Protein AF-A0A9E3L171-F1 (afdb_monomer_lite)

Sequence (112 aa):
AIAAQLEARDDPERFTSADDEFHRAFAEATSLGGVWSIIEREKVQFDRVRILSLPQVTPVDVLIAQHRAILKAVLDGDPNQAEKAIRTHLSEVLRIADDLAIRHPDLIETGH

Foldseek 3Di:
DLVQCVVCVLPQVSNVVVVVVLLVVVCVVPVVVVVSVVLVVVLVLFPSSVLSNDVVLDVSVVLSVLSVQLVVCVVVVNVVSNVVSVVVNSVSSVSSVVVCCVVPVVRGPPDD

Secondary structure (DSSP, 8-state):
-HHHHHHHTT-HHHHHHHHHHHHHHHHHHHS-HHHHHHHHHHHHTB-HHHHHT-TTT--HHHHHHHHHHHHHHHHTT-HHHHHHHHHHHHHHHHHHHHHHHHH-GGGB----

Radius of gyration: 13.95 Å; chains: 1; bounding box: 34×28×33 Å

Structure (mmCIF, N/CA/C/O backbone):
data_AF-A0A9E3L171-F1
#
_entry.id   AF-A0A9E3L171-F1
#
loop_
_atom_site.group_PDB
_atom_site.id
_atom_site.type_symbol
_atom_site.label_atom_id
_atom_site.label_alt_id
_atom_site.label_comp_id
_atom_site.label_asym_id
_atom_site.label_entity_id
_atom_site.label_seq_id
_atom_site.pdbx_PDB_ins_code
_atom_site.Cartn_x
_atom_site.Cartn_y
_atom_site.Cartn_z
_atom_site.occupancy
_atom_site.B_iso_or_equiv
_atom_site.auth_seq_id
_atom_site.auth_comp_id
_atom_site.auth_asym_id
_atom_site.auth_atom_id
_atom_site.pdbx_PDB_model_num
ATOM 1 N N . ALA A 1 1 ? -10.157 0.999 -4.735 1.00 87.00 1 ALA A N 1
ATOM 2 C CA . ALA A 1 1 ? -8.811 0.563 -4.303 1.00 87.00 1 ALA A CA 1
ATOM 3 C C . ALA A 1 1 ? -8.611 -0.968 -4.151 1.00 87.00 1 ALA A C 1
ATOM 5 O O . ALA A 1 1 ? -8.300 -1.593 -5.150 1.00 87.00 1 ALA A O 1
ATOM 6 N N . ILE A 1 2 ? -8.797 -1.635 -2.989 1.00 89.94 2 ILE A N 1
ATOM 7 C CA . ILE A 1 2 ? -8.374 -3.063 -2.802 1.00 89.94 2 ILE A CA 1
ATOM 8 C C . ILE A 1 2 ? -9.021 -4.048 -3.797 1.00 89.94 2 ILE A C 1
ATOM 10 O O . ILE A 1 2 ? -8.361 -4.965 -4.279 1.00 89.94 2 ILE A O 1
ATOM 14 N N . ALA A 1 3 ? -10.306 -3.876 -4.122 1.00 92.50 3 ALA A N 1
ATOM 15 C CA . ALA A 1 3 ? -10.955 -4.693 -5.153 1.00 92.50 3 ALA A CA 1
ATOM 16 C C . ALA A 1 3 ? -10.264 -4.530 -6.520 1.00 92.50 3 ALA A C 1
ATOM 18 O O . ALA A 1 3 ? -9.956 -5.520 -7.176 1.00 92.50 3 ALA A O 1
ATOM 19 N N . ALA A 1 4 ? -9.917 -3.293 -6.884 1.00 91.44 4 ALA A N 1
ATOM 20 C CA . ALA A 1 4 ? -9.188 -2.991 -8.111 1.00 91.44 4 ALA A CA 1
ATOM 21 C C . ALA A 1 4 ? -7.763 -3.577 -8.111 1.00 91.44 4 ALA A C 1
ATOM 23 O O . ALA A 1 4 ? -7.299 -4.019 -9.156 1.00 91.44 4 ALA A O 1
ATOM 24 N N . GLN A 1 5 ? -7.098 -3.672 -6.950 1.00 89.81 5 GLN A N 1
ATOM 25 C CA . GLN A 1 5 ? -5.802 -4.357 -6.836 1.00 89.81 5 GLN A CA 1
ATOM 26 C C . GLN A 1 5 ? -5.899 -5.851 -7.185 1.00 89.81 5 GLN A C 1
ATOM 28 O O . GLN A 1 5 ? -5.020 -6.382 -7.852 1.00 89.81 5 GLN A O 1
ATOM 33 N N . LEU A 1 6 ? -6.977 -6.530 -6.779 1.00 88.94 6 LEU A N 1
ATOM 34 C CA . LEU A 1 6 ? -7.209 -7.942 -7.125 1.00 88.94 6 LEU A CA 1
ATOM 35 C C . LEU A 1 6 ? -7.552 -8.121 -8.605 1.00 88.94 6 LEU A C 1
ATOM 37 O O . LEU A 1 6 ? -7.167 -9.107 -9.229 1.00 88.94 6 LEU A O 1
ATOM 41 N N . GLU A 1 7 ? -8.313 -7.181 -9.161 1.00 91.19 7 GLU A N 1
ATOM 42 C CA . GLU A 1 7 ? -8.717 -7.202 -10.567 1.00 91.19 7 GLU A CA 1
ATOM 43 C C . GLU A 1 7 ? -7.576 -6.863 -11.526 1.00 91.19 7 GLU A C 1
ATOM 45 O O . GLU A 1 7 ? -7.641 -7.247 -12.696 1.00 91.19 7 GLU A O 1
ATOM 50 N N . ALA A 1 8 ? -6.546 -6.158 -11.049 1.00 85.81 8 ALA A N 1
ATOM 51 C CA . ALA A 1 8 ? -5.353 -5.860 -11.826 1.00 85.81 8 ALA A CA 1
ATOM 52 C C . ALA A 1 8 ? -4.608 -7.139 -12.243 1.00 85.81 8 ALA A C 1
ATOM 54 O O . ALA A 1 8 ? -4.067 -7.179 -13.342 1.00 85.81 8 ALA A O 1
ATOM 55 N N . ARG A 1 9 ? -4.666 -8.219 -11.446 1.00 76.50 9 ARG A N 1
ATOM 56 C CA . ARG A 1 9 ? -3.948 -9.480 -11.718 1.00 76.50 9 ARG A CA 1
ATOM 57 C C . ARG A 1 9 ? -2.466 -9.206 -12.024 1.00 76.50 9 ARG A C 1
ATOM 59 O O . ARG A 1 9 ? -1.789 -8.600 -11.204 1.00 76.50 9 ARG A O 1
ATOM 66 N N . ASP A 1 10 ? -2.006 -9.609 -13.208 1.00 75.12 10 ASP A N 1
ATOM 67 C CA . ASP A 1 10 ? -0.634 -9.462 -13.691 1.00 75.12 10 ASP A CA 1
ATOM 68 C C . ASP A 1 10 ? -0.405 -8.135 -14.440 1.00 75.12 10 ASP A C 1
ATOM 70 O O . ASP A 1 10 ? 0.600 -8.006 -15.130 1.00 75.12 10 ASP A O 1
ATOM 74 N N . ASP A 1 11 ? -1.342 -7.177 -14.365 1.00 87.12 11 ASP A N 1
ATOM 75 C CA . ASP A 1 11 ? -1.230 -5.841 -14.963 1.00 87.12 11 ASP A CA 1
ATOM 76 C C . ASP A 1 11 ? -0.569 -4.862 -13.970 1.00 87.12 11 ASP A C 1
ATOM 78 O O . ASP A 1 11 ? -1.221 -4.388 -13.026 1.00 87.12 11 ASP A O 1
ATOM 82 N N . PRO A 1 12 ? 0.722 -4.532 -14.160 1.00 83.25 12 PRO A N 1
ATOM 83 C CA . PRO A 1 12 ? 1.488 -3.750 -13.197 1.00 83.25 12 PRO A CA 1
ATOM 84 C C . PRO A 1 12 ? 1.048 -2.288 -13.149 1.00 83.25 12 PRO A C 1
ATOM 86 O O . PRO A 1 12 ? 1.093 -1.670 -12.085 1.00 83.25 12 PRO A O 1
ATOM 89 N N . GLU A 1 13 ? 0.591 -1.726 -14.270 1.00 86.19 13 GLU A N 1
ATOM 90 C CA . GLU A 1 13 ? 0.111 -0.344 -14.344 1.00 86.19 13 GLU A CA 1
ATOM 91 C C . GLU A 1 13 ? -1.205 -0.195 -13.582 1.00 86.19 13 GLU A C 1
ATOM 93 O O . GLU A 1 13 ? -1.347 0.687 -12.728 1.00 86.19 13 GLU A O 1
ATOM 98 N N . ARG A 1 14 ? -2.155 -1.107 -13.827 1.00 88.81 14 ARG A N 1
ATOM 99 C CA . ARG A 1 14 ? -3.434 -1.116 -13.106 1.00 88.81 14 ARG A CA 1
ATOM 100 C C . ARG A 1 14 ? -3.235 -1.371 -11.620 1.00 88.81 14 ARG A C 1
ATOM 102 O O . ARG A 1 14 ? -3.906 -0.728 -10.811 1.00 88.81 14 ARG A O 1
ATOM 109 N N . PHE A 1 15 ? -2.314 -2.262 -11.249 1.00 88.56 15 PHE A N 1
ATOM 110 C CA . PHE A 1 15 ? -1.997 -2.491 -9.844 1.00 88.56 15 PHE A CA 1
ATOM 111 C C . PHE A 1 15 ? -1.377 -1.247 -9.203 1.00 88.56 15 PHE A C 1
ATOM 113 O O . PHE A 1 15 ? -1.838 -0.839 -8.141 1.00 88.56 15 PHE A O 1
ATOM 120 N N . THR A 1 16 ? -0.392 -0.617 -9.855 1.00 85.75 16 THR A N 1
ATOM 121 C CA . THR A 1 16 ? 0.258 0.612 -9.360 1.00 85.75 16 THR A CA 1
ATOM 122 C C . THR A 1 16 ? -0.777 1.702 -9.105 1.00 85.75 16 THR A C 1
ATOM 124 O O . THR A 1 16 ? -0.828 2.262 -8.015 1.00 85.75 16 THR A O 1
ATOM 127 N N . SER A 1 17 ? -1.673 1.940 -10.067 1.00 87.88 17 SER A N 1
ATOM 128 C CA . SER A 1 17 ? -2.726 2.948 -9.931 1.00 87.88 17 SER A CA 1
ATOM 129 C C . SER A 1 17 ? -3.698 2.636 -8.785 1.00 87.8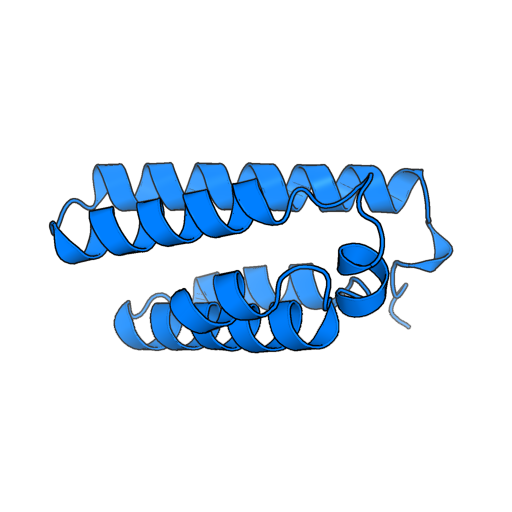8 17 SER A C 1
ATOM 131 O O . SER A 1 17 ? -4.028 3.520 -7.991 1.00 87.88 17 SER A O 1
ATOM 133 N N . ALA A 1 18 ? -4.132 1.378 -8.657 1.00 91.00 18 ALA A N 1
ATOM 134 C CA . ALA A 1 18 ? -5.012 0.951 -7.570 1.00 91.00 18 ALA A CA 1
ATOM 135 C C . ALA A 1 18 ? -4.319 0.997 -6.197 1.00 91.00 18 ALA A C 1
ATOM 137 O O . ALA A 1 18 ? -4.981 1.214 -5.176 1.00 91.00 18 ALA A O 1
ATOM 138 N N . ASP A 1 19 ? -3.002 0.786 -6.167 1.00 87.50 19 ASP A N 1
ATOM 139 C CA . ASP A 1 19 ? -2.182 0.922 -4.974 1.00 87.50 19 ASP A CA 1
ATOM 140 C C . ASP A 1 19 ? -2.061 2.379 -4.536 1.00 87.50 1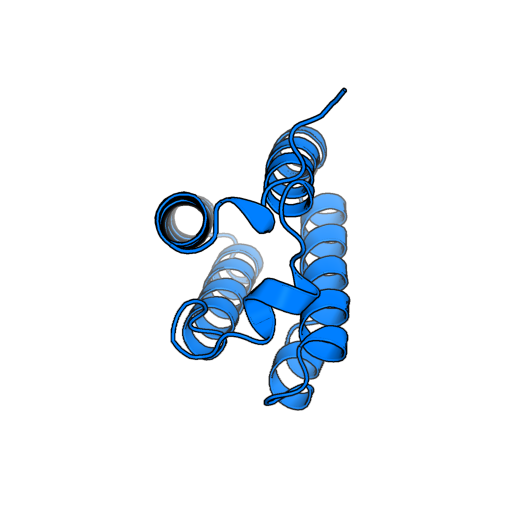9 ASP A C 1
ATOM 142 O O . ASP A 1 19 ? -2.347 2.679 -3.381 1.00 87.50 19 ASP A O 1
ATOM 146 N N . ASP A 1 20 ? -1.767 3.300 -5.451 1.00 85.94 20 ASP A N 1
ATOM 147 C CA . ASP A 1 20 ? -1.733 4.741 -5.161 1.00 85.94 20 ASP A CA 1
ATOM 148 C C . ASP A 1 20 ? -3.078 5.252 -4.640 1.00 85.94 20 ASP A C 1
ATOM 150 O O . ASP A 1 20 ? -3.139 6.046 -3.700 1.00 85.94 20 ASP A O 1
ATOM 154 N N . GLU A 1 21 ? -4.183 4.764 -5.208 1.00 89.25 21 GLU A N 1
ATOM 155 C CA . GLU A 1 21 ? -5.529 5.092 -4.740 1.00 89.25 21 GLU A CA 1
ATOM 156 C C . GLU A 1 21 ? -5.775 4.583 -3.311 1.00 89.25 21 GLU A C 1
ATOM 158 O O . GLU A 1 21 ? -6.293 5.331 -2.478 1.00 89.25 21 GLU A O 1
ATOM 163 N N . PHE A 1 22 ? -5.385 3.336 -3.003 1.00 88.94 22 PHE A N 1
ATOM 164 C CA . PHE A 1 22 ? -5.452 2.803 -1.635 1.00 88.94 22 PHE A CA 1
ATOM 165 C C . PHE A 1 22 ? -4.678 3.704 -0.680 1.00 88.94 22 PHE A C 1
ATOM 167 O O . PHE A 1 22 ? -5.176 4.077 0.385 1.00 88.94 22 PHE A O 1
ATOM 174 N N . HIS A 1 23 ? -3.470 4.066 -1.099 1.00 85.69 23 HIS A N 1
ATOM 175 C CA . HIS A 1 23 ? -2.534 4.807 -0.295 1.00 85.69 23 HIS A CA 1
ATOM 176 C C . HIS A 1 23 ? -3.063 6.207 0.032 1.00 85.69 23 HIS A C 1
ATOM 178 O O . HIS A 1 23 ? -3.148 6.594 1.200 1.00 85.69 23 HIS A O 1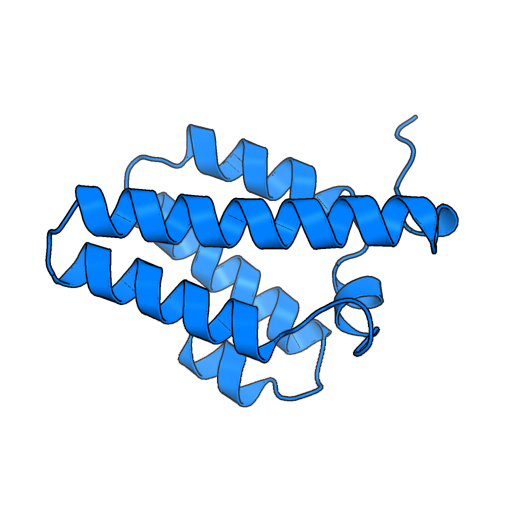
ATOM 184 N N . ARG A 1 24 ? -3.515 6.935 -0.987 1.00 83.56 24 ARG A N 1
ATOM 185 C CA . ARG A 1 24 ? -4.117 8.259 -0.834 1.00 83.56 24 ARG A CA 1
ATOM 186 C C . ARG A 1 24 ? -5.348 8.236 0.070 1.00 83.56 24 ARG A C 1
ATOM 188 O O . ARG A 1 24 ? -5.420 9.019 1.014 1.00 83.56 24 ARG A O 1
ATOM 195 N N . ALA A 1 25 ? -6.272 7.304 -0.167 1.00 85.81 25 ALA A N 1
ATOM 196 C CA . ALA A 1 25 ? -7.491 7.188 0.631 1.00 85.81 25 ALA A CA 1
ATOM 197 C C . ALA A 1 25 ? -7.182 6.906 2.111 1.00 85.81 25 ALA A C 1
ATOM 199 O O . ALA A 1 25 ? -7.819 7.462 3.005 1.00 85.81 25 ALA A O 1
ATOM 200 N N . PHE A 1 26 ? -6.178 6.068 2.383 1.00 82.62 26 PHE A N 1
ATOM 201 C CA . PHE A 1 26 ? -5.750 5.774 3.746 1.00 82.62 26 PHE A CA 1
ATOM 202 C C . PHE A 1 26 ? -5.169 7.007 4.452 1.00 82.62 26 PHE A C 1
ATOM 204 O O . PHE A 1 26 ? -5.497 7.279 5.609 1.00 82.62 26 PHE A O 1
ATOM 211 N N . ALA A 1 27 ? -4.333 7.778 3.758 1.00 80.00 27 ALA A N 1
ATOM 212 C CA . ALA A 1 27 ? -3.723 8.993 4.290 1.00 80.00 27 ALA A CA 1
ATOM 213 C C . ALA A 1 27 ? -4.753 10.086 4.601 1.00 80.00 27 ALA A C 1
ATOM 215 O O . ALA A 1 27 ? -4.705 10.692 5.675 1.00 80.00 27 ALA A O 1
ATOM 216 N N . GLU A 1 28 ? -5.702 10.298 3.686 1.00 81.62 28 GLU A N 1
ATOM 217 C CA . GLU A 1 28 ? -6.819 11.232 3.857 1.00 81.62 28 GLU A CA 1
ATOM 218 C C . GLU A 1 28 ? -7.688 10.848 5.062 1.00 81.62 28 GLU A C 1
ATOM 220 O O . GLU A 1 28 ? -8.084 11.710 5.845 1.00 81.62 28 GLU A O 1
ATOM 225 N N . ALA A 1 29 ? -7.932 9.549 5.259 1.00 78.38 29 ALA A N 1
ATOM 226 C CA . ALA A 1 29 ? -8.774 9.054 6.342 1.00 78.38 29 ALA A CA 1
ATOM 227 C C . ALA A 1 29 ? -8.115 9.103 7.734 1.00 78.38 29 ALA A C 1
ATOM 229 O O . ALA A 1 29 ? -8.827 9.118 8.737 1.00 78.38 29 ALA A O 1
ATOM 230 N N . THR A 1 30 ? -6.780 9.107 7.832 1.00 70.06 30 THR A N 1
ATOM 231 C CA . THR A 1 30 ? -6.079 8.858 9.111 1.00 70.06 30 THR A CA 1
ATOM 232 C C . THR A 1 30 ? -5.394 10.075 9.737 1.00 70.06 30 THR A C 1
ATOM 234 O O . THR A 1 30 ? -4.776 9.939 10.786 1.00 70.06 30 THR A O 1
ATOM 237 N N . SER A 1 31 ? -5.482 11.282 9.163 1.00 66.44 31 SER A N 1
ATOM 238 C CA . SER A 1 31 ? -4.661 12.450 9.576 1.00 66.44 31 SER A CA 1
ATOM 239 C C . SER A 1 31 ? -3.140 12.188 9.582 1.00 66.44 31 SER A C 1
ATOM 241 O O . SER A 1 31 ? -2.362 13.046 9.995 1.00 66.44 31 SER A O 1
ATOM 243 N N . LEU A 1 32 ? -2.692 11.029 9.084 1.00 63.00 32 LEU A N 1
ATOM 244 C CA . LEU A 1 32 ? -1.291 10.608 8.991 1.00 63.00 32 LEU A CA 1
ATOM 245 C C . LEU A 1 32 ? -0.633 11.063 7.681 1.00 63.00 32 LEU A C 1
ATOM 247 O O . LEU A 1 32 ? 0.454 10.593 7.343 1.00 63.00 32 LEU A O 1
ATOM 251 N N . GLY A 1 33 ? -1.257 11.993 6.949 1.00 59.88 33 GLY A N 1
ATOM 252 C CA . GLY A 1 33 ? -0.809 12.437 5.625 1.00 59.88 33 GLY A CA 1
ATOM 253 C C . GLY A 1 33 ? 0.663 12.862 5.553 1.00 59.88 33 GLY A C 1
ATOM 254 O O . GLY A 1 33 ? 1.299 12.659 4.526 1.00 59.88 33 GLY A O 1
ATOM 255 N N . GLY A 1 34 ? 1.237 13.373 6.650 1.00 58.38 34 GLY A N 1
ATOM 256 C CA . GLY A 1 34 ? 2.657 13.741 6.718 1.00 58.38 34 GLY A CA 1
ATOM 257 C C . GLY A 1 34 ? 3.636 12.561 6.796 1.00 58.38 34 GLY A C 1
ATOM 258 O O . GLY A 1 34 ? 4.715 12.634 6.224 1.00 58.38 34 GLY A O 1
ATOM 259 N N . VAL A 1 35 ? 3.282 11.466 7.478 1.00 61.19 35 VAL A N 1
ATOM 260 C CA . VAL A 1 35 ? 4.117 10.245 7.512 1.00 61.19 35 VAL A CA 1
ATOM 261 C C . VAL A 1 35 ? 3.970 9.484 6.199 1.00 61.19 35 VAL A C 1
ATOM 263 O O . VAL A 1 35 ? 4.927 8.910 5.681 1.00 61.19 35 VAL A O 1
ATOM 266 N N . TRP A 1 36 ? 2.763 9.516 5.640 1.00 66.25 36 TRP A N 1
ATOM 267 C CA . TRP A 1 36 ? 2.447 8.822 4.409 1.00 66.25 36 TRP A CA 1
ATOM 268 C C . TRP A 1 36 ? 3.138 9.399 3.179 1.00 66.25 36 TRP A C 1
ATOM 270 O O . TRP A 1 36 ? 3.686 8.643 2.384 1.00 66.25 36 TRP A O 1
ATOM 280 N N . SER A 1 37 ? 3.183 10.726 3.059 1.00 61.75 37 SER A N 1
ATOM 281 C CA . SER A 1 37 ? 3.854 11.400 1.944 1.00 61.75 37 SER A CA 1
ATOM 282 C C . SER A 1 37 ? 5.356 11.110 1.891 1.00 61.75 37 SER A C 1
ATOM 284 O O . SER A 1 37 ? 5.928 11.054 0.807 1.00 61.75 37 SER A O 1
ATOM 286 N N . ILE A 1 38 ? 5.998 10.870 3.040 1.00 63.75 38 ILE A N 1
ATOM 287 C CA . ILE A 1 38 ? 7.407 10.459 3.107 1.00 63.75 38 ILE A CA 1
ATOM 288 C C . ILE A 1 38 ? 7.563 9.043 2.548 1.00 63.75 38 ILE A C 1
ATOM 290 O O . ILE A 1 38 ? 8.391 8.817 1.675 1.00 63.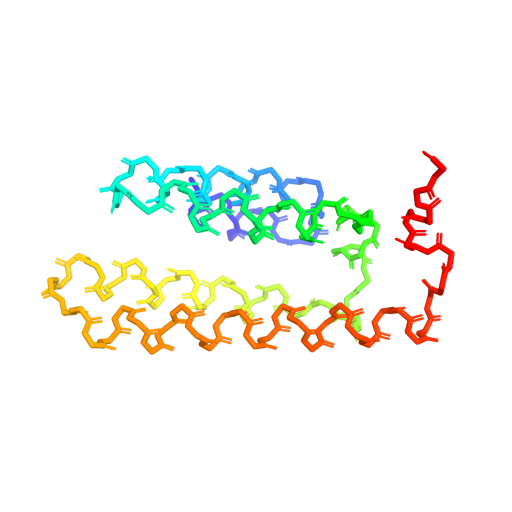75 38 ILE A O 1
ATOM 294 N N . ILE A 1 39 ? 6.741 8.096 3.004 1.00 63.91 39 ILE A N 1
ATOM 295 C CA . ILE A 1 39 ? 6.782 6.704 2.528 1.00 63.91 39 ILE A CA 1
ATOM 296 C C . ILE A 1 39 ? 6.479 6.631 1.026 1.00 63.91 39 ILE A C 1
ATOM 298 O O . ILE A 1 39 ? 7.149 5.903 0.297 1.00 63.91 39 ILE A O 1
ATOM 302 N N . GLU A 1 40 ? 5.487 7.386 0.558 1.00 66.12 40 GLU A N 1
ATOM 303 C CA . GLU A 1 40 ? 5.129 7.482 -0.857 1.00 66.12 40 GLU A CA 1
ATOM 304 C C . GLU A 1 40 ? 6.276 8.072 -1.680 1.00 66.12 40 GLU A C 1
ATOM 306 O O . GLU A 1 40 ? 6.639 7.508 -2.708 1.00 66.12 40 GLU A O 1
ATOM 311 N N . ARG A 1 41 ? 6.923 9.139 -1.194 1.00 63.47 41 ARG A N 1
ATOM 312 C CA . ARG A 1 41 ? 8.096 9.733 -1.842 1.00 63.47 41 ARG A CA 1
ATOM 313 C C . ARG A 1 41 ? 9.239 8.733 -1.993 1.00 63.47 41 ARG A C 1
ATOM 315 O O . ARG A 1 41 ? 9.801 8.641 -3.079 1.00 63.47 41 ARG A O 1
ATOM 322 N N . GLU A 1 42 ? 9.562 7.977 -0.946 1.00 64.00 42 GLU A N 1
ATOM 323 C CA . GLU A 1 42 ? 10.617 6.957 -1.014 1.00 64.00 42 GLU A CA 1
ATOM 324 C C . GLU A 1 42 ? 10.231 5.808 -1.963 1.00 64.00 42 GLU A C 1
ATOM 326 O O . GLU A 1 42 ? 11.064 5.342 -2.735 1.00 64.00 42 GLU A O 1
ATOM 331 N N . LYS A 1 43 ? 8.952 5.402 -1.994 1.00 62.22 43 LYS A N 1
ATOM 332 C CA . LYS A 1 43 ? 8.431 4.427 -2.970 1.00 62.22 43 LYS A CA 1
ATOM 333 C C . LYS A 1 43 ? 8.477 4.947 -4.416 1.00 62.22 43 LYS A C 1
ATOM 335 O O . LYS A 1 43 ? 8.628 4.141 -5.325 1.00 62.22 43 LYS A O 1
ATOM 340 N N . VAL A 1 44 ? 8.323 6.254 -4.641 1.00 62.12 44 VAL A N 1
ATOM 341 C CA . VAL A 1 44 ? 8.327 6.902 -5.970 1.00 62.12 44 VAL A CA 1
ATOM 342 C C . VAL A 1 44 ? 9.734 7.052 -6.561 1.00 62.12 44 VAL A C 1
ATOM 344 O O . VAL A 1 44 ? 9.854 7.147 -7.775 1.00 62.12 44 VAL A O 1
ATOM 347 N N . GLN A 1 45 ? 10.806 7.007 -5.755 1.00 60.09 45 GLN A N 1
ATOM 348 C CA . GLN A 1 45 ? 12.199 6.988 -6.265 1.00 60.09 45 GLN A CA 1
ATOM 349 C C . GLN A 1 45 ? 12.525 5.745 -7.115 1.00 60.09 45 GLN A C 1
ATOM 351 O O . GLN A 1 45 ? 13.585 5.646 -7.735 1.00 60.09 45 GLN A O 1
ATOM 356 N N . PHE A 1 46 ? 11.606 4.791 -7.117 1.00 63.59 46 PHE A N 1
ATOM 357 C CA . PHE A 1 46 ? 11.651 3.556 -7.856 1.00 63.59 46 PHE A CA 1
ATOM 358 C C . PHE A 1 46 ? 10.658 3.623 -9.023 1.00 63.59 46 PHE A C 1
ATOM 360 O O . PHE A 1 46 ? 9.509 4.023 -8.825 1.00 63.59 46 PHE A O 1
ATOM 367 N N . ASP A 1 47 ? 11.048 3.172 -10.222 1.00 71.50 47 ASP A N 1
ATOM 368 C CA . ASP A 1 47 ? 10.108 2.976 -11.341 1.00 71.50 47 ASP A CA 1
ATOM 369 C C . ASP A 1 47 ? 9.157 1.807 -11.017 1.00 71.50 47 ASP A C 1
ATOM 371 O O . ASP A 1 47 ? 9.363 0.652 -11.402 1.00 71.50 47 ASP A O 1
ATOM 375 N N . ARG A 1 48 ? 8.130 2.103 -10.208 1.00 72.62 48 ARG A N 1
ATOM 376 C CA . ARG A 1 48 ? 7.223 1.118 -9.602 1.00 72.62 48 ARG A CA 1
ATOM 377 C C . ARG A 1 48 ? 6.528 0.254 -10.635 1.00 72.62 48 ARG A C 1
ATOM 379 O O . ARG A 1 48 ? 6.358 -0.933 -10.379 1.00 72.62 48 ARG A O 1
ATOM 386 N N . VAL A 1 49 ? 6.184 0.813 -11.793 1.00 73.38 49 VAL A N 1
ATOM 387 C CA . VAL A 1 49 ? 5.586 0.051 -12.894 1.00 73.38 49 VAL A CA 1
ATOM 388 C C . VAL A 1 49 ? 6.568 -1.014 -13.374 1.00 73.38 49 VAL A C 1
ATOM 390 O O . VAL A 1 49 ? 6.217 -2.195 -13.450 1.00 73.38 49 VAL A O 1
ATOM 393 N N . ARG A 1 50 ? 7.825 -0.632 -13.624 1.00 70.88 50 ARG A N 1
ATOM 394 C CA . ARG A 1 50 ? 8.871 -1.562 -14.065 1.00 70.88 50 ARG A CA 1
ATOM 395 C C . ARG A 1 50 ? 9.199 -2.617 -13.009 1.00 70.88 50 ARG A C 1
ATOM 397 O O . ARG A 1 50 ? 9.487 -3.751 -13.368 1.00 70.88 50 ARG A O 1
ATOM 404 N N . ILE A 1 51 ? 9.077 -2.292 -11.725 1.00 70.94 51 ILE A N 1
ATOM 405 C CA . ILE A 1 51 ? 9.314 -3.218 -10.604 1.00 70.94 51 ILE A CA 1
ATOM 406 C C . ILE A 1 51 ? 8.170 -4.198 -10.409 1.00 70.94 51 ILE A C 1
ATOM 408 O O . ILE A 1 51 ? 8.401 -5.395 -10.278 1.00 70.94 51 ILE A O 1
ATOM 412 N N . LEU A 1 52 ? 6.934 -3.706 -10.433 1.00 74.62 52 LEU A N 1
ATOM 413 C CA . LEU A 1 52 ? 5.737 -4.537 -10.340 1.00 74.62 52 LEU A CA 1
ATOM 414 C C . LEU A 1 52 ? 5.587 -5.454 -11.560 1.00 74.62 52 LEU A C 1
ATOM 416 O O . LEU A 1 52 ? 4.922 -6.481 -11.477 1.00 74.62 52 LEU A O 1
ATOM 420 N N . SER A 1 53 ? 6.271 -5.130 -12.660 1.00 72.88 53 SER A N 1
ATOM 421 C CA . SER A 1 53 ? 6.442 -6.006 -13.823 1.00 72.88 53 SER A CA 1
ATOM 422 C C . SER A 1 53 ? 7.461 -7.139 -13.604 1.00 72.88 53 SER A C 1
ATOM 424 O O . SER A 1 53 ? 7.619 -7.984 -14.485 1.00 72.88 53 SER A O 1
ATOM 426 N N . LEU A 1 54 ? 8.174 -7.176 -12.468 1.00 72.69 54 LEU A N 1
ATOM 427 C CA . LEU A 1 54 ? 9.154 -8.208 -12.116 1.00 72.69 54 LEU A CA 1
ATOM 428 C C . LEU A 1 54 ? 8.570 -9.192 -11.081 1.00 72.69 54 LEU A C 1
ATOM 430 O O . LEU A 1 54 ? 8.768 -9.019 -9.872 1.00 72.69 54 LEU A O 1
ATOM 434 N N . PRO A 1 55 ? 7.914 -10.283 -11.517 1.00 67.44 55 PRO A N 1
ATOM 435 C CA . PRO A 1 55 ? 7.222 -11.211 -10.618 1.00 67.44 55 PRO A CA 1
ATOM 436 C C . PRO A 1 55 ? 8.147 -11.900 -9.599 1.00 67.44 55 PRO A C 1
ATOM 438 O O . PRO A 1 55 ? 7.709 -12.265 -8.512 1.00 67.44 55 PRO A O 1
ATOM 441 N N . GLN A 1 56 ? 9.444 -12.038 -9.899 1.00 67.94 56 GLN A N 1
ATOM 442 C CA . GLN A 1 56 ? 10.446 -12.566 -8.958 1.00 67.94 56 GLN A CA 1
ATOM 443 C C . GLN A 1 56 ? 10.917 -11.572 -7.878 1.00 67.94 56 GLN A C 1
ATOM 445 O O . GLN A 1 56 ? 11.688 -11.951 -6.993 1.00 67.94 56 GLN A O 1
ATOM 450 N N . VAL A 1 57 ? 10.531 -10.298 -7.962 1.00 68.50 57 VAL A N 1
ATOM 451 C CA . VAL A 1 57 ? 10.973 -9.244 -7.030 1.00 68.50 57 VAL A CA 1
ATOM 452 C C . VAL A 1 57 ? 9.810 -8.725 -6.198 1.00 68.50 57 VAL A C 1
ATOM 454 O O . VAL A 1 57 ? 10.000 -8.439 -5.017 1.00 68.50 57 VAL A O 1
ATOM 457 N N . THR A 1 58 ? 8.606 -8.660 -6.771 1.00 73.38 58 THR A N 1
ATOM 458 C CA . THR A 1 58 ? 7.451 -8.065 -6.098 1.00 73.38 58 THR A CA 1
ATOM 459 C C . THR A 1 58 ? 6.327 -9.076 -5.865 1.00 73.38 58 THR A C 1
ATOM 461 O O . THR A 1 58 ? 5.609 -9.432 -6.799 1.00 73.38 58 THR A O 1
ATOM 464 N N . PRO A 1 59 ? 6.120 -9.529 -4.615 1.00 83.12 59 PRO A N 1
ATOM 465 C CA . PRO A 1 59 ? 5.038 -10.443 -4.276 1.00 83.12 59 PRO A CA 1
ATOM 466 C C . PRO A 1 59 ? 3.708 -9.680 -4.142 1.00 83.12 59 PRO A C 1
ATOM 468 O O . PRO A 1 59 ? 3.262 -9.361 -3.040 1.00 83.12 59 PRO A O 1
ATOM 471 N N . VAL A 1 60 ? 3.064 -9.383 -5.273 1.00 85.56 60 VAL A N 1
ATOM 472 C CA . VAL A 1 60 ? 1.816 -8.595 -5.349 1.00 85.56 60 VAL A CA 1
ATOM 473 C C . VAL A 1 60 ? 0.714 -9.146 -4.435 1.00 85.56 60 VAL A C 1
ATOM 475 O O . VAL A 1 60 ? 0.104 -8.388 -3.680 1.00 85.56 60 VAL A O 1
ATOM 478 N N . ASP A 1 61 ? 0.515 -10.465 -4.406 1.00 88.44 61 ASP A N 1
ATOM 479 C CA . ASP A 1 61 ? -0.481 -11.105 -3.535 1.00 88.44 61 ASP A CA 1
ATOM 480 C C . ASP A 1 61 ? -0.231 -10.841 -2.043 1.00 88.44 61 ASP A C 1
ATOM 482 O O . ASP A 1 61 ? -1.173 -10.655 -1.264 1.00 88.44 61 ASP A O 1
ATOM 486 N N . VAL A 1 62 ? 1.042 -10.786 -1.638 1.00 90.62 62 VAL A N 1
ATOM 487 C CA . VAL A 1 62 ? 1.433 -10.470 -0.258 1.00 90.62 62 VAL A CA 1
ATOM 488 C C . VAL A 1 62 ? 1.083 -9.021 0.063 1.00 90.62 62 VAL A C 1
ATOM 490 O O . VAL A 1 62 ? 0.503 -8.763 1.119 1.00 90.62 62 VAL A O 1
ATOM 493 N N . LEU A 1 63 ? 1.353 -8.085 -0.851 1.00 89.31 63 LEU A N 1
ATOM 494 C CA . LEU A 1 63 ? 1.001 -6.673 -0.670 1.00 89.31 63 LEU A CA 1
ATOM 495 C C . LEU A 1 63 ? -0.519 -6.486 -0.545 1.00 89.31 63 LEU A C 1
ATOM 497 O O . LEU A 1 63 ? -0.983 -5.811 0.372 1.00 89.31 63 LEU A O 1
ATOM 501 N N . ILE A 1 64 ? -1.313 -7.162 -1.382 1.00 92.06 64 ILE A N 1
ATOM 502 C CA . ILE A 1 64 ? -2.784 -7.124 -1.298 1.00 92.06 64 ILE A CA 1
ATOM 503 C C . ILE A 1 64 ? -3.274 -7.673 0.048 1.00 92.06 64 ILE A C 1
ATOM 505 O O . ILE A 1 64 ? -4.159 -7.088 0.685 1.00 92.06 64 ILE A O 1
ATOM 509 N N . ALA A 1 65 ? -2.716 -8.798 0.504 1.00 94.44 65 ALA A N 1
ATOM 510 C CA . ALA A 1 65 ? -3.064 -9.378 1.798 1.00 94.44 65 ALA A CA 1
ATOM 511 C C . ALA A 1 65 ? -2.735 -8.422 2.958 1.00 94.44 65 ALA A C 1
ATOM 513 O O . ALA A 1 65 ? -3.531 -8.278 3.889 1.00 94.44 65 ALA A O 1
ATOM 514 N N . GLN A 1 66 ? -1.605 -7.720 2.877 1.00 94.38 66 GLN A N 1
ATOM 515 C CA . GLN A 1 66 ? -1.208 -6.714 3.858 1.00 94.38 66 GLN A CA 1
ATOM 516 C C . GLN A 1 66 ? -2.137 -5.490 3.841 1.00 94.38 66 GLN A C 1
ATOM 518 O O . GLN A 1 66 ? -2.572 -5.066 4.911 1.00 94.38 66 GLN A O 1
ATOM 523 N N . HIS A 1 67 ? -2.538 -4.970 2.674 1.00 94.31 67 HIS A N 1
ATOM 524 C CA . HIS A 1 67 ? -3.517 -3.872 2.597 1.00 94.31 67 HIS A CA 1
ATOM 525 C C . HIS A 1 67 ? -4.855 -4.246 3.233 1.00 94.31 67 HIS A C 1
ATOM 527 O O . HIS A 1 67 ? -5.442 -3.456 3.973 1.00 94.31 67 HIS A O 1
ATOM 533 N N . ARG A 1 68 ? -5.324 -5.480 3.008 1.00 95.50 68 ARG A N 1
ATOM 534 C CA . ARG A 1 68 ? -6.528 -6.003 3.670 1.00 95.50 68 ARG A CA 1
ATOM 535 C C . ARG A 1 68 ? -6.370 -6.056 5.188 1.00 95.50 68 ARG A C 1
ATOM 537 O O . ARG A 1 68 ? -7.312 -5.708 5.893 1.00 95.50 68 ARG A O 1
ATOM 544 N N . ALA A 1 69 ? -5.207 -6.472 5.690 1.00 96.00 69 ALA A N 1
ATOM 545 C CA . ALA A 1 69 ? -4.933 -6.517 7.126 1.00 96.00 69 ALA A CA 1
ATOM 546 C C . ALA A 1 69 ? -4.924 -5.114 7.756 1.00 96.00 69 ALA A C 1
ATOM 548 O O . ALA A 1 69 ? -5.527 -4.922 8.810 1.00 96.00 69 ALA A O 1
ATOM 549 N N . ILE A 1 70 ? -4.307 -4.136 7.082 1.00 91.69 70 ILE A N 1
ATOM 550 C CA . ILE A 1 70 ? -4.306 -2.727 7.499 1.00 91.69 70 ILE A CA 1
ATOM 551 C C . ILE A 1 70 ? -5.740 -2.197 7.564 1.00 91.69 70 ILE A C 1
ATOM 553 O O . ILE A 1 70 ? -6.167 -1.701 8.606 1.00 91.69 70 ILE A O 1
ATOM 557 N N . LEU A 1 71 ? -6.506 -2.348 6.476 1.00 92.00 71 LEU A N 1
ATOM 558 C CA . LEU A 1 71 ? -7.884 -1.866 6.418 1.00 92.00 71 LEU A CA 1
ATOM 559 C C . LEU A 1 71 ? -8.750 -2.523 7.494 1.00 92.00 71 LEU A C 1
ATOM 561 O O . LEU A 1 71 ? -9.510 -1.835 8.169 1.00 92.00 71 LEU A O 1
ATOM 565 N N . LYS A 1 72 ? -8.618 -3.840 7.682 1.00 94.88 72 LYS A N 1
ATOM 566 C CA . LYS A 1 72 ? -9.361 -4.561 8.715 1.00 94.88 72 LYS A CA 1
ATOM 567 C C . LYS A 1 72 ? -9.069 -4.006 10.109 1.00 94.88 72 LYS A C 1
ATOM 569 O O . LYS A 1 72 ? -10.012 -3.722 10.835 1.00 94.88 72 LYS A O 1
ATOM 574 N N . ALA A 1 73 ? -7.799 -3.823 10.467 1.00 92.62 73 ALA A N 1
ATOM 575 C CA . ALA A 1 73 ? -7.434 -3.310 11.785 1.00 92.62 73 ALA A CA 1
ATOM 576 C C . ALA A 1 73 ? -7.975 -1.891 12.034 1.00 92.62 73 ALA A C 1
ATOM 578 O O . ALA A 1 73 ? -8.439 -1.592 13.132 1.00 92.62 73 ALA A O 1
ATOM 579 N N . VAL A 1 74 ? -7.978 -1.040 11.001 1.00 88.19 74 VAL A N 1
ATOM 580 C CA . VAL A 1 74 ? -8.573 0.302 11.083 1.00 88.19 74 VAL A CA 1
ATOM 581 C C . VAL A 1 74 ? -10.093 0.243 11.240 1.00 88.19 74 VAL A C 1
ATOM 583 O O . VAL A 1 74 ? -10.633 0.941 12.094 1.00 88.19 74 VAL A O 1
ATOM 586 N N . LEU A 1 75 ? -10.786 -0.602 10.471 1.00 90.75 75 LEU A N 1
ATOM 587 C CA . LEU A 1 75 ? -12.242 -0.768 10.579 1.00 90.75 75 LEU A CA 1
ATOM 588 C C . LEU A 1 75 ? -12.673 -1.365 11.925 1.00 90.75 75 LEU A C 1
ATOM 590 O O . LEU A 1 75 ? -13.735 -1.015 12.434 1.00 90.75 75 LEU A O 1
ATOM 594 N N . ASP A 1 76 ? -11.846 -2.233 12.507 1.00 94.81 76 ASP A N 1
ATOM 595 C CA . ASP A 1 76 ? -12.075 -2.816 13.830 1.00 94.81 76 ASP A CA 1
ATOM 596 C C . ASP A 1 76 ? -11.756 -1.826 14.974 1.00 94.81 76 ASP A C 1
ATOM 598 O O . ASP A 1 76 ? -12.053 -2.113 16.133 1.00 94.81 76 ASP A O 1
ATOM 602 N N . GLY A 1 77 ? -11.156 -0.666 14.674 1.00 90.19 77 GLY A N 1
ATOM 603 C CA . GLY A 1 77 ? -10.761 0.327 15.675 1.00 90.19 77 GLY A CA 1
ATOM 604 C C . GLY A 1 77 ? -9.610 -0.130 16.578 1.00 90.19 77 GLY A C 1
ATOM 605 O O . GLY A 1 77 ? -9.522 0.329 17.717 1.00 90.19 77 GLY A O 1
ATOM 606 N N . ASP A 1 78 ? -8.741 -1.027 16.098 1.00 93.88 78 ASP A N 1
ATOM 607 C CA . ASP A 1 78 ? -7.608 -1.573 16.855 1.00 93.88 78 ASP A CA 1
ATOM 608 C C . ASP A 1 78 ? -6.286 -0.898 16.431 1.00 93.88 78 ASP A C 1
ATOM 610 O O . ASP A 1 78 ? -5.651 -1.314 15.452 1.00 93.88 78 ASP A O 1
ATOM 614 N N . PRO A 1 79 ? -5.831 0.143 17.155 1.00 87.19 79 PRO A N 1
ATOM 615 C CA . PRO A 1 79 ? -4.624 0.879 16.793 1.00 87.19 79 PRO A CA 1
ATOM 616 C C . PRO A 1 79 ? -3.348 0.033 16.894 1.00 87.19 79 PRO A C 1
ATOM 618 O O . PRO A 1 79 ? -2.432 0.229 16.097 1.00 87.19 79 PRO A O 1
ATOM 621 N N . ASN A 1 80 ? -3.285 -0.936 17.814 1.00 91.62 80 ASN A N 1
ATOM 622 C CA . ASN A 1 80 ? -2.107 -1.794 17.974 1.00 91.62 80 ASN A CA 1
ATOM 623 C C . ASN A 1 80 ? -1.960 -2.733 16.773 1.00 91.62 80 ASN A C 1
ATOM 625 O O . ASN A 1 80 ? -0.865 -2.922 16.235 1.00 91.62 80 ASN A O 1
ATOM 629 N N . GLN A 1 81 ? -3.074 -3.314 16.325 1.00 94.31 81 GLN A N 1
ATOM 630 C CA . GLN A 1 81 ? -3.083 -4.151 15.131 1.00 94.31 81 GLN A CA 1
ATOM 631 C C . GLN A 1 81 ? -2.843 -3.332 13.862 1.00 94.31 81 GLN A C 1
ATOM 633 O O . GLN A 1 81 ? -2.137 -3.810 12.972 1.00 94.31 81 GLN A O 1
ATOM 638 N N . ALA A 1 82 ? -3.357 -2.101 13.788 1.00 88.50 82 ALA A N 1
ATOM 639 C CA . ALA A 1 82 ? -3.106 -1.206 12.662 1.00 88.50 82 ALA A CA 1
ATOM 640 C C . ALA A 1 82 ? -1.616 -0.847 12.560 1.00 88.50 82 ALA A C 1
ATOM 642 O O . ALA A 1 82 ? -1.029 -0.979 11.484 1.00 88.50 82 ALA A O 1
ATOM 643 N N . GLU A 1 83 ? -0.974 -0.492 13.680 1.00 87.19 83 GLU A N 1
ATOM 644 C CA . GLU A 1 83 ? 0.468 -0.234 13.725 1.00 87.19 83 GLU A CA 1
ATOM 645 C C . GLU A 1 83 ? 1.259 -1.464 13.267 1.00 87.19 83 GLU A C 1
ATOM 647 O O . GLU A 1 83 ? 2.102 -1.373 12.372 1.00 87.19 83 GLU A O 1
ATOM 652 N N . LYS A 1 84 ? 0.966 -2.640 13.832 1.00 93.31 84 LYS A N 1
ATOM 653 C CA . LYS A 1 84 ? 1.654 -3.885 13.471 1.00 93.31 84 LYS A CA 1
ATOM 654 C C . LYS A 1 84 ? 1.510 -4.213 11.981 1.00 93.31 84 LYS A C 1
ATOM 656 O O . LYS A 1 84 ? 2.488 -4.626 11.349 1.00 93.31 84 LYS A O 1
ATOM 661 N N . ALA A 1 85 ? 0.316 -4.033 11.418 1.00 92.94 85 ALA A N 1
ATOM 662 C CA . ALA A 1 85 ? 0.041 -4.298 10.010 1.00 92.94 85 ALA A CA 1
ATOM 663 C C . ALA A 1 85 ? 0.811 -3.336 9.093 1.00 92.94 85 ALA A C 1
ATOM 665 O O . ALA A 1 85 ? 1.467 -3.789 8.154 1.00 92.94 85 ALA A O 1
ATOM 666 N N . ILE A 1 86 ? 0.817 -2.035 9.406 1.00 86.50 86 ILE A N 1
ATOM 667 C CA . ILE A 1 86 ? 1.578 -1.032 8.648 1.00 86.50 86 ILE A CA 1
ATOM 668 C C . ILE A 1 86 ? 3.077 -1.313 8.737 1.00 86.50 86 ILE A C 1
ATOM 670 O O . ILE A 1 86 ? 3.750 -1.332 7.712 1.00 86.50 86 ILE A O 1
ATOM 674 N N . ARG A 1 87 ? 3.617 -1.599 9.927 1.00 87.38 87 ARG A N 1
ATOM 675 C CA . ARG A 1 87 ? 5.042 -1.935 10.085 1.00 87.38 87 ARG A CA 1
ATOM 676 C C . ARG A 1 87 ? 5.438 -3.142 9.242 1.00 87.38 87 ARG A C 1
ATOM 678 O O . A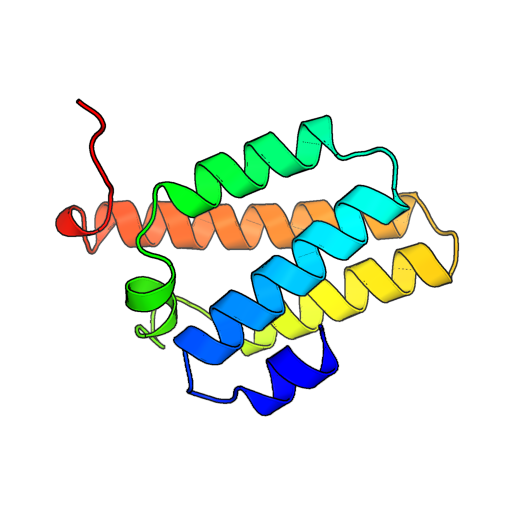RG A 1 87 ? 6.466 -3.100 8.579 1.00 87.38 87 ARG A O 1
ATOM 685 N N . THR A 1 88 ? 4.604 -4.181 9.234 1.00 91.38 88 THR A N 1
ATOM 686 C CA . THR A 1 88 ? 4.821 -5.374 8.401 1.00 91.38 88 THR A CA 1
ATOM 687 C C . THR A 1 88 ? 4.867 -5.011 6.918 1.00 91.38 88 THR A C 1
ATOM 689 O O . THR A 1 88 ? 5.779 -5.433 6.213 1.00 91.38 88 THR A O 1
ATOM 692 N N . HIS A 1 89 ? 3.920 -4.190 6.460 1.00 89.00 89 HIS A N 1
ATOM 693 C CA . HIS A 1 89 ? 3.880 -3.726 5.078 1.00 89.00 89 HIS A CA 1
ATOM 694 C C . HIS A 1 89 ? 5.123 -2.912 4.697 1.00 89.00 89 HIS A C 1
ATOM 696 O O . HIS A 1 89 ? 5.746 -3.174 3.672 1.00 89.00 89 HIS A O 1
ATOM 702 N N . LEU A 1 90 ? 5.531 -1.966 5.544 1.00 82.75 90 LEU A N 1
ATOM 703 C CA . LEU A 1 90 ? 6.711 -1.137 5.296 1.00 82.75 90 LEU A CA 1
ATOM 704 C C . LEU A 1 90 ? 8.003 -1.952 5.283 1.00 82.75 90 LEU A C 1
ATOM 706 O O . LEU A 1 90 ? 8.847 -1.722 4.424 1.00 82.75 90 LEU A O 1
ATOM 710 N N . SER A 1 91 ? 8.156 -2.922 6.187 1.00 86.25 91 SER A N 1
ATOM 711 C CA . SER A 1 91 ? 9.313 -3.821 6.173 1.00 86.25 91 SER A CA 1
ATOM 712 C C . SER A 1 91 ? 9.398 -4.630 4.879 1.00 86.25 91 SER A C 1
ATOM 714 O O . SER A 1 91 ? 10.490 -4.781 4.341 1.00 86.25 91 SER A O 1
ATOM 716 N N . GLU A 1 92 ? 8.268 -5.111 4.355 1.00 86.56 92 GLU A N 1
ATOM 717 C CA . GLU A 1 92 ? 8.243 -5.842 3.084 1.00 86.56 92 GLU A CA 1
ATOM 718 C C . GLU A 1 92 ? 8.617 -4.936 1.904 1.00 86.56 92 GLU A C 1
ATOM 720 O O . GLU A 1 92 ? 9.439 -5.311 1.073 1.00 86.56 92 GLU A O 1
ATOM 725 N N . VAL A 1 93 ? 8.081 -3.714 1.865 1.00 79.69 93 VAL A N 1
ATOM 726 C CA . VAL A 1 93 ? 8.423 -2.713 0.841 1.00 79.69 93 VAL A CA 1
ATOM 727 C C . VAL A 1 93 ? 9.911 -2.369 0.871 1.00 79.69 93 VAL A C 1
ATOM 729 O O . VAL A 1 93 ? 10.543 -2.361 -0.180 1.00 79.69 93 VAL A O 1
ATOM 732 N N . LEU A 1 94 ? 10.478 -2.099 2.051 1.00 78.12 94 LEU A N 1
ATOM 733 C CA . LEU A 1 94 ? 11.901 -1.774 2.190 1.00 78.12 94 LEU A CA 1
ATOM 734 C C . LEU A 1 94 ? 12.786 -2.947 1.759 1.00 78.12 94 LEU A C 1
ATOM 736 O O . LEU A 1 94 ? 13.759 -2.749 1.045 1.00 78.12 94 LEU A O 1
ATOM 740 N N . ARG A 1 95 ? 12.401 -4.180 2.106 1.00 82.88 95 ARG A N 1
ATOM 741 C CA . ARG A 1 95 ? 13.099 -5.387 1.651 1.00 82.88 95 ARG A CA 1
ATOM 742 C C . ARG A 1 95 ? 13.097 -5.500 0.123 1.00 82.88 95 ARG A C 1
ATOM 744 O O . ARG A 1 95 ? 14.123 -5.831 -0.458 1.00 82.88 95 ARG A O 1
ATOM 751 N N . ILE A 1 96 ? 11.959 -5.232 -0.524 1.00 79.38 96 ILE A N 1
ATOM 752 C CA . ILE A 1 96 ? 11.837 -5.222 -1.992 1.00 79.38 96 ILE A CA 1
ATOM 753 C C . ILE A 1 96 ? 12.712 -4.117 -2.598 1.00 79.38 96 ILE A C 1
ATOM 755 O O . ILE A 1 96 ? 13.386 -4.359 -3.597 1.00 79.38 96 ILE A O 1
ATOM 759 N N . ALA A 1 97 ? 12.718 -2.930 -1.991 1.00 74.62 97 ALA A N 1
ATOM 760 C CA . ALA A 1 97 ? 13.525 -1.790 -2.414 1.00 74.62 97 ALA A CA 1
ATOM 761 C C . ALA A 1 97 ? 15.034 -2.087 -2.341 1.00 74.62 97 ALA A C 1
ATOM 763 O O . ALA A 1 97 ? 15.740 -1.882 -3.327 1.00 74.62 97 ALA A O 1
ATOM 764 N N . ASP A 1 98 ? 15.513 -2.635 -1.222 1.00 78.19 98 ASP A N 1
ATOM 765 C CA . ASP A 1 98 ?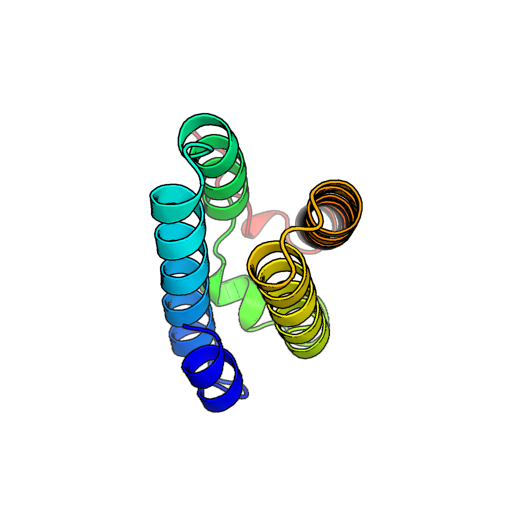 16.916 -3.029 -1.036 1.00 78.19 98 ASP A CA 1
ATOM 766 C C . ASP A 1 98 ? 17.332 -4.103 -2.051 1.00 78.19 98 ASP A C 1
ATOM 768 O O . ASP A 1 98 ? 18.358 -3.999 -2.728 1.00 78.19 98 ASP A O 1
ATOM 772 N N . ASP A 1 99 ? 16.493 -5.128 -2.205 1.00 79.19 99 ASP A N 1
ATOM 773 C CA . ASP A 1 99 ? 16.694 -6.209 -3.162 1.00 79.19 99 ASP A CA 1
ATOM 774 C C . ASP A 1 99 ? 16.798 -5.700 -4.603 1.00 79.19 99 ASP A C 1
ATOM 776 O O . ASP A 1 99 ? 17.593 -6.215 -5.397 1.00 79.19 99 ASP A O 1
ATOM 780 N N . LEU A 1 100 ? 15.964 -4.722 -4.952 1.00 75.50 100 LEU A N 1
ATOM 781 C CA . LEU A 1 100 ? 15.951 -4.112 -6.266 1.00 75.50 100 LEU A CA 1
ATOM 782 C C . LEU A 1 100 ? 17.189 -3.249 -6.481 1.00 75.50 100 LEU A C 1
ATOM 784 O O . LEU A 1 100 ? 17.822 -3.366 -7.525 1.00 75.50 100 LEU A O 1
ATOM 788 N N . ALA A 1 101 ? 17.567 -2.440 -5.493 1.00 75.56 101 ALA A N 1
ATOM 789 C CA . ALA A 1 101 ? 18.745 -1.592 -5.572 1.00 75.56 101 ALA A CA 1
ATOM 790 C C . ALA A 1 101 ? 20.025 -2.400 -5.840 1.00 75.56 101 ALA A C 1
ATOM 792 O O . ALA A 1 101 ? 20.897 -1.968 -6.593 1.00 75.56 101 ALA A O 1
ATOM 793 N N . ILE A 1 102 ? 20.112 -3.606 -5.272 1.00 79.38 102 ILE A N 1
ATOM 794 C CA . ILE A 1 102 ? 21.228 -4.533 -5.490 1.00 79.38 102 ILE A CA 1
ATOM 795 C C . ILE A 1 102 ? 21.175 -5.171 -6.886 1.00 79.38 102 ILE A C 1
ATOM 797 O O . ILE A 1 102 ? 22.208 -5.324 -7.537 1.00 79.38 102 ILE A O 1
ATOM 801 N N . ARG A 1 103 ? 19.989 -5.601 -7.336 1.00 78.06 103 ARG A N 1
ATOM 802 C CA . ARG A 1 103 ? 19.829 -6.422 -8.553 1.00 78.06 103 ARG A CA 1
ATOM 803 C C . ARG A 1 103 ? 19.652 -5.612 -9.836 1.00 78.06 103 ARG A C 1
ATOM 805 O O . ARG A 1 103 ? 19.974 -6.110 -10.912 1.00 78.06 103 ARG A O 1
ATOM 812 N N . HIS A 1 104 ? 19.143 -4.395 -9.712 1.00 76.31 104 HIS A N 1
ATOM 813 C CA . HIS A 1 104 ? 18.753 -3.509 -10.802 1.00 76.31 104 HIS A CA 1
ATOM 814 C C . HIS A 1 104 ? 19.073 -2.047 -10.444 1.00 76.31 104 HIS A C 1
ATOM 816 O O . HIS A 1 104 ? 18.166 -1.232 -10.268 1.00 76.31 104 HIS A O 1
ATOM 822 N N . PRO A 1 105 ? 20.361 -1.687 -10.310 1.00 75.38 105 PRO A N 1
ATOM 823 C CA . PRO A 1 105 ? 20.763 -0.327 -9.949 1.00 75.38 105 PRO A CA 1
ATOM 824 C C . PRO A 1 105 ? 20.327 0.728 -10.983 1.00 75.38 105 PRO A C 1
ATOM 826 O O . PRO A 1 105 ? 20.274 1.907 -10.659 1.00 75.38 105 PRO A O 1
ATOM 829 N N . ASP A 1 106 ? 19.983 0.315 -12.208 1.00 75.94 106 ASP A N 1
ATOM 830 C CA . ASP A 1 106 ? 19.413 1.156 -13.267 1.00 75.94 106 ASP A CA 1
ATOM 831 C C . ASP A 1 106 ? 17.959 1.593 -13.008 1.00 75.94 106 ASP A C 1
ATOM 833 O O . ASP A 1 106 ? 17.448 2.448 -13.726 1.00 75.94 106 ASP A O 1
ATOM 837 N N . LEU A 1 107 ? 17.287 1.003 -12.012 1.00 69.12 107 LEU A N 1
ATOM 838 C CA . LEU A 1 107 ? 15.896 1.300 -11.638 1.00 69.12 107 LEU A CA 1
ATOM 839 C C . LEU A 1 107 ? 15.746 2.317 -10.505 1.00 69.12 107 LEU A C 1
ATOM 841 O O . LEU A 1 107 ? 14.618 2.635 -10.124 1.00 69.12 107 LEU A O 1
ATOM 845 N N . ILE A 1 108 ? 16.860 2.802 -9.959 1.00 65.50 108 ILE A N 1
ATOM 846 C CA . ILE A 1 108 ? 16.865 3.877 -8.973 1.00 65.50 108 ILE A CA 1
ATOM 847 C C . ILE A 1 108 ? 17.091 5.184 -9.727 1.00 65.50 108 ILE A C 1
ATOM 849 O O . ILE A 1 108 ? 18.130 5.348 -10.369 1.00 65.50 108 ILE A O 1
ATOM 853 N N . GLU A 1 109 ? 16.164 6.137 -9.627 1.00 62.16 109 GLU A N 1
ATOM 854 C CA . GLU A 1 109 ? 16.479 7.505 -10.033 1.00 62.16 109 GLU A CA 1
ATOM 855 C C . GLU A 1 109 ? 17.529 8.066 -9.064 1.00 62.16 109 GLU A C 1
ATOM 857 O O . GLU A 1 109 ? 17.227 8.491 -7.949 1.00 62.16 109 GLU A O 1
ATOM 862 N N . THR A 1 110 ? 18.802 8.064 -9.466 1.00 51.78 110 THR A N 1
ATOM 863 C CA . THR A 1 110 ? 19.817 8.871 -8.787 1.00 51.78 110 THR A CA 1
ATOM 864 C C . THR A 1 110 ? 19.503 10.331 -9.084 1.00 51.78 110 THR A C 1
ATOM 866 O O . THR A 1 110 ? 19.840 10.828 -10.159 1.00 51.78 110 THR A O 1
ATOM 869 N N . GLY A 1 111 ? 18.805 10.995 -8.163 1.00 48.59 111 GLY A N 1
ATOM 870 C CA . GLY A 1 111 ? 18.482 12.413 -8.283 1.00 48.59 111 GLY A CA 1
ATOM 871 C C . GLY A 1 111 ? 19.726 13.255 -8.588 1.00 48.59 111 GLY A C 1
ATOM 872 O O . GLY A 1 111 ? 20.728 13.176 -7.873 1.00 48.59 111 GLY A O 1
ATOM 873 N N . HIS A 1 112 ? 19.641 14.047 -9.658 1.00 33.81 112 HIS A N 1
ATOM 874 C CA . HIS A 1 112 ? 20.420 15.269 -9.848 1.00 33.81 112 HIS A CA 1
ATOM 875 C C . HIS A 1 112 ? 19.660 16.452 -9.251 1.00 33.81 112 HIS A C 1
ATOM 877 O O . HIS A 1 112 ? 18.418 16.488 -9.412 1.00 33.81 112 HIS A O 1
#

pLDDT: mean 79.7, std 12.07, range [33.81, 96.0]